Protein AF-A0A363NPS9-F1 (afdb_monomer)

Secondary structure (DSSP, 8-state):
-HHHHHHHHHHT--HHHHHHHTT--HHHHHHHHHHHHHHHS--SS------------PEEE-TTS-EEE-

Foldseek 3Di:
DLVLVVVCVVVVDDLVVSCVVVVHDSVVSVVVVVVNVCVVVPDPDDDDDDPPPPPPQDWDADPVGDIDTD

Organism: NCBI:txid2152717

Solvent-accessible surface area (backbone atoms only — not comparable to full-atom values): 4519 Å² total; per-residue (Å²): 102,67,68,56,54,52,48,44,64,73,65,71,55,54,73,66,60,48,23,64,77,70,73,42,56,65,69,61,53,50,53,46,54,54,53,50,48,51,68,73,50,70,61,101,63,81,83,84,74,76,76,74,82,62,76,71,68,47,74,48,78,47,99,88,70,54,73,47,78,88

Radius of gyration: 26.99 Å; Cα contacts (8 Å, |Δi|>4): 36; chains: 1; bounding box: 48×19×70 Å

Structure (mmCIF, N/CA/C/O backbone):
data_AF-A0A363NPS9-F1
#
_entry.id   AF-A0A363NPS9-F1
#
loop_
_atom_site.group_PDB
_atom_site.id
_atom_site.type_symbol
_atom_site.label_atom_id
_atom_site.label_alt_id
_atom_site.label_comp_id
_atom_site.label_asym_id
_atom_site.label_entity_id
_atom_site.label_seq_id
_atom_site.pdbx_PDB_ins_code
_atom_site.Cartn_x
_atom_site.Cartn_y
_atom_site.Cartn_z
_atom_site.occupancy
_atom_site.B_iso_or_equiv
_atom_site.auth_seq_id
_atom_site.auth_comp_id
_atom_site.auth_asym_id
_atom_site.auth_atom_id
_atom_site.pdbx_PDB_model_num
ATOM 1 N N . MET A 1 1 ? -11.644 5.397 4.108 1.00 71.00 1 MET A N 1
ATOM 2 C CA . MET A 1 1 ? -10.550 4.413 4.298 1.00 71.00 1 MET A CA 1
ATOM 3 C C . MET A 1 1 ? -9.177 5.032 4.092 1.00 71.00 1 MET A C 1
ATOM 5 O O . MET A 1 1 ? -8.503 5.249 5.084 1.00 71.00 1 MET A O 1
ATOM 9 N N . LEU A 1 2 ? -8.766 5.375 2.860 1.00 76.69 2 LEU A N 1
ATOM 10 C CA . LEU A 1 2 ? -7.422 5.929 2.597 1.00 76.69 2 LEU A CA 1
ATOM 11 C C . LEU A 1 2 ? -7.153 7.235 3.361 1.00 76.69 2 LEU A C 1
ATOM 13 O O . LEU A 1 2 ? -6.074 7.400 3.916 1.00 76.69 2 LEU A O 1
ATOM 17 N N . SER A 1 3 ? -8.167 8.100 3.491 1.00 83.69 3 SER A N 1
ATOM 18 C CA . SER A 1 3 ? -8.069 9.321 4.304 1.00 83.69 3 SER A CA 1
ATOM 19 C C . SER A 1 3 ? -7.768 9.046 5.782 1.00 83.69 3 SER A C 1
ATOM 21 O O . SER A 1 3 ? -7.058 9.830 6.393 1.00 83.69 3 SER A O 1
ATOM 23 N N . MET A 1 4 ? -8.253 7.933 6.349 1.00 86.94 4 MET A N 1
ATOM 24 C CA . MET A 1 4 ? -7.950 7.554 7.739 1.00 86.94 4 MET A CA 1
ATOM 25 C C . MET A 1 4 ? -6.543 6.965 7.877 1.00 86.94 4 MET A C 1
ATOM 27 O O . MET A 1 4 ? -5.908 7.126 8.907 1.00 86.94 4 MET A O 1
ATOM 31 N N . ILE A 1 5 ? -6.018 6.306 6.837 1.00 89.88 5 ILE A N 1
ATOM 32 C CA . ILE A 1 5 ? -4.619 5.856 6.834 1.00 89.88 5 ILE A CA 1
ATOM 33 C C . ILE A 1 5 ? -3.666 7.057 6.747 1.00 89.88 5 ILE A C 1
ATOM 35 O O . ILE A 1 5 ? -2.662 7.078 7.454 1.00 89.88 5 ILE A O 1
ATOM 39 N N . ALA A 1 6 ? -3.996 8.063 5.932 1.00 89.62 6 ALA A N 1
ATOM 40 C CA . ALA A 1 6 ? -3.233 9.308 5.846 1.00 89.62 6 ALA A CA 1
ATOM 41 C C . ALA A 1 6 ? -3.289 10.110 7.159 1.00 89.62 6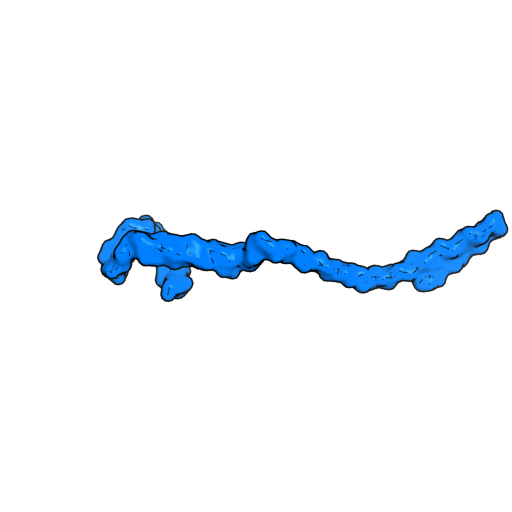 ALA A C 1
ATOM 43 O O . ALA A 1 6 ? -2.253 10.560 7.643 1.00 89.62 6 ALA A O 1
ATOM 44 N N . ASP A 1 7 ? -4.474 10.223 7.761 1.00 91.31 7 ASP A N 1
ATOM 45 C CA . ASP A 1 7 ? -4.681 10.850 9.070 1.00 91.31 7 ASP A CA 1
ATOM 46 C C . ASP A 1 7 ? -3.910 10.118 10.183 1.00 91.31 7 ASP A C 1
ATOM 48 O O . ASP A 1 7 ? -3.147 10.736 10.923 1.00 91.31 7 ASP A O 1
ATOM 52 N N . TRP A 1 8 ? -3.978 8.781 10.228 1.00 93.31 8 TRP A N 1
ATOM 53 C CA . TRP A 1 8 ? -3.153 7.971 11.127 1.00 93.31 8 TRP A CA 1
ATOM 54 C C . TRP A 1 8 ? -1.656 8.249 10.943 1.00 93.31 8 TRP A C 1
ATOM 56 O O . TRP A 1 8 ? -0.939 8.452 11.925 1.00 93.31 8 TRP A O 1
ATOM 66 N N . GLN A 1 9 ? -1.181 8.292 9.697 1.00 89.75 9 GLN A N 1
ATOM 67 C CA . GLN A 1 9 ? 0.225 8.530 9.383 1.00 89.75 9 GLN A CA 1
ATOM 68 C C . GLN A 1 9 ? 0.687 9.932 9.814 1.00 89.75 9 GLN A C 1
ATOM 70 O O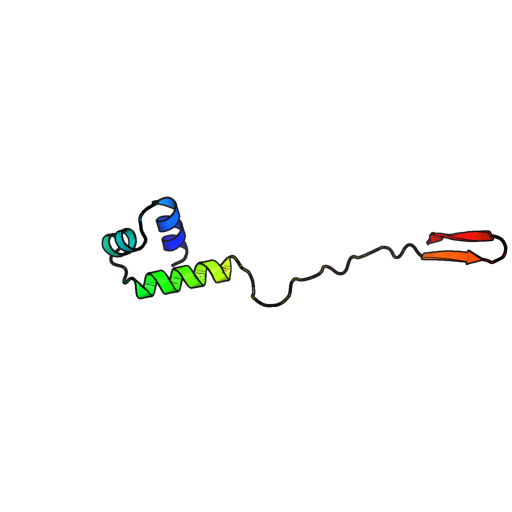 . GLN A 1 9 ? 1.811 10.072 10.290 1.00 89.75 9 GLN A O 1
ATOM 75 N N . GLN A 1 10 ? -0.177 10.946 9.707 1.00 91.62 10 GLN A N 1
ATOM 76 C CA . GLN A 1 10 ? 0.088 12.301 10.208 1.00 91.62 10 GLN A CA 1
ATOM 77 C C . GLN A 1 10 ? 0.009 12.388 11.735 1.00 91.62 10 GLN A C 1
ATOM 79 O O . GLN A 1 10 ? 0.780 13.120 12.349 1.00 91.62 10 GLN A O 1
ATOM 84 N N . SER A 1 11 ? -0.880 11.612 12.360 1.00 89.75 11 SER A N 1
ATOM 85 C CA . SER A 1 11 ? -1.052 11.598 13.815 1.00 89.75 11 SER A CA 1
ATOM 86 C C . SER A 1 11 ? 0.170 11.054 14.566 1.00 89.75 11 SER A C 1
ATOM 88 O O . SER A 1 11 ? 0.315 11.307 15.760 1.00 89.75 11 SER A O 1
ATOM 90 N N . GLY A 1 12 ? 1.019 10.256 13.901 1.00 90.56 12 GLY A N 1
ATOM 91 C CA . GLY A 1 12 ? 2.183 9.602 14.512 1.00 90.56 12 GLY A CA 1
ATOM 92 C C . GLY A 1 12 ? 1.834 8.553 15.579 1.00 90.56 12 GLY A C 1
ATOM 93 O O . GLY A 1 12 ? 2.723 8.026 16.249 1.00 90.56 12 GLY A O 1
ATOM 94 N N . LYS A 1 13 ? 0.547 8.236 15.760 1.00 90.75 13 LYS A N 1
ATOM 95 C CA . LYS A 1 13 ? 0.069 7.296 16.778 1.00 90.75 13 LYS A CA 1
ATOM 96 C C . LYS A 1 13 ? 0.403 5.859 16.392 1.00 90.75 13 LYS A C 1
ATOM 98 O O . LYS A 1 13 ? 0.502 5.501 15.218 1.00 90.75 13 LYS A O 1
ATOM 103 N N . SER A 1 14 ? 0.505 4.977 17.383 1.00 91.19 14 SER A N 1
ATOM 104 C CA . SER A 1 14 ? 0.550 3.542 17.097 1.00 91.19 14 SER A CA 1
ATOM 105 C C . SER A 1 14 ? -0.781 3.083 16.486 1.00 91.19 14 SER A C 1
ATOM 107 O O . SER A 1 14 ? -1.840 3.644 16.774 1.00 91.19 14 SER A O 1
ATOM 109 N N . LYS A 1 15 ? -0.743 2.041 15.646 1.00 90.44 15 LYS A N 1
ATOM 110 C CA . LYS A 1 15 ? -1.938 1.497 14.967 1.00 90.44 15 LYS A CA 1
ATOM 111 C C . LYS A 1 15 ? -3.059 1.167 15.960 1.00 90.44 15 LYS A C 1
ATOM 113 O O . LYS A 1 15 ? -4.214 1.505 15.727 1.00 90.44 15 LYS A O 1
ATOM 118 N N . LYS A 1 16 ? -2.692 0.562 17.094 1.00 90.50 16 LYS A N 1
ATOM 119 C CA . LYS A 1 16 ? -3.620 0.174 18.161 1.00 90.50 16 LYS A CA 1
ATOM 120 C C . LYS A 1 16 ? -4.253 1.384 18.848 1.00 90.50 16 LYS A C 1
ATOM 122 O O . LYS A 1 16 ? -5.467 1.416 19.008 1.00 90.50 16 LYS A O 1
ATOM 127 N N . ALA A 1 17 ? -3.452 2.391 19.206 1.00 92.69 17 ALA A N 1
ATOM 128 C CA . ALA A 1 17 ? -3.964 3.614 19.825 1.00 92.69 17 ALA A CA 1
ATOM 129 C C . ALA A 1 17 ? -4.939 4.348 18.893 1.00 92.69 17 ALA A C 1
ATOM 131 O O . ALA A 1 17 ? -6.010 4.763 19.322 1.00 92.69 17 ALA A O 1
ATOM 132 N N . TYR A 1 18 ? -4.612 4.418 17.601 1.00 94.31 18 TYR A N 1
ATOM 133 C CA . TYR A 1 18 ? -5.479 5.026 16.595 1.00 94.31 18 TYR A CA 1
ATOM 134 C C . TYR A 1 18 ? -6.810 4.284 16.420 1.00 94.31 18 TYR A C 1
ATOM 136 O O . TYR A 1 18 ? -7.857 4.922 16.335 1.00 94.31 18 TYR A O 1
ATOM 144 N N . CYS A 1 19 ? -6.777 2.946 16.401 1.00 92.50 19 CYS A N 1
ATOM 145 C CA . CYS A 1 19 ? -7.979 2.112 16.322 1.00 92.50 19 CYS A CA 1
ATOM 146 C C . CYS A 1 19 ? -8.904 2.328 17.526 1.00 92.50 19 CYS A C 1
ATOM 148 O O . CYS A 1 19 ? -10.108 2.482 17.344 1.00 92.50 19 CYS A O 1
ATOM 150 N N . ILE A 1 20 ? -8.341 2.391 18.737 1.00 93.06 20 ILE A N 1
ATOM 151 C CA . ILE A 1 20 ? -9.104 2.616 19.974 1.00 93.06 20 ILE A CA 1
ATOM 152 C C . ILE A 1 20 ? -9.752 4.006 19.972 1.00 93.06 20 ILE A C 1
ATOM 154 O O . ILE A 1 20 ? -10.939 4.122 20.252 1.00 93.06 20 ILE A O 1
ATOM 158 N N . GLU A 1 21 ? -8.997 5.048 19.623 1.00 92.75 21 GLU A N 1
ATOM 159 C CA . GLU A 1 21 ? -9.482 6.433 19.643 1.00 92.75 21 GLU A CA 1
ATOM 160 C C . GLU A 1 21 ? -10.581 6.696 18.605 1.00 92.75 21 GLU A C 1
ATOM 162 O O . GLU A 1 21 ? -11.544 7.403 18.885 1.00 92.75 21 GLU A O 1
ATOM 167 N N . ASN A 1 22 ? -10.464 6.088 17.422 1.00 89.56 22 ASN A N 1
ATOM 168 C CA . ASN A 1 22 ? -11.424 6.256 16.329 1.00 89.56 22 ASN A CA 1
ATOM 169 C C . ASN A 1 22 ? -12.538 5.194 16.326 1.00 89.56 22 ASN A C 1
ATOM 171 O O . ASN A 1 22 ? -13.357 5.173 15.408 1.00 89.56 22 ASN A O 1
ATOM 175 N N . GLY A 1 23 ? -12.562 4.283 17.307 1.00 91.44 23 GLY A N 1
ATOM 176 C CA . GLY A 1 23 ? -13.561 3.212 17.392 1.00 91.44 23 GLY A CA 1
ATOM 177 C C . GLY A 1 23 ? -13.520 2.218 16.224 1.00 91.44 23 GLY A C 1
ATOM 178 O O . GLY A 1 23 ? -14.544 1.638 15.867 1.00 91.44 23 GLY A O 1
ATOM 179 N N . ILE A 1 24 ? -12.353 2.023 15.601 1.00 91.31 24 ILE A N 1
ATOM 180 C CA . ILE A 1 24 ? -12.172 1.109 14.468 1.00 91.31 24 ILE A CA 1
ATOM 181 C C . ILE A 1 24 ? -11.649 -0.235 14.976 1.00 91.31 24 ILE A C 1
ATOM 183 O O . ILE A 1 24 ? -10.700 -0.303 15.750 1.00 91.31 24 ILE A O 1
ATOM 187 N N . THR A 1 25 ? -12.212 -1.336 14.481 1.00 90.88 25 THR A N 1
ATOM 188 C CA . THR A 1 25 ? -11.661 -2.677 14.728 1.00 90.88 25 THR A CA 1
ATOM 189 C C . THR A 1 25 ? -10.300 -2.842 14.049 1.00 90.88 25 THR A C 1
ATOM 191 O O . THR A 1 25 ? -10.166 -2.506 12.868 1.00 90.88 25 THR A O 1
ATOM 194 N N . GLU A 1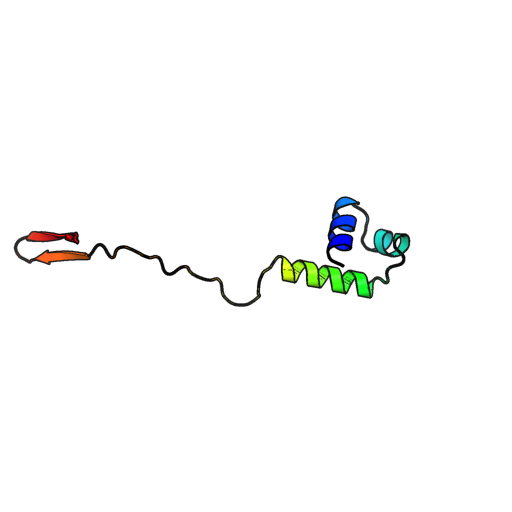 26 ? -9.331 -3.463 14.722 1.00 89.75 26 GLU A N 1
ATOM 195 C CA . GLU A 1 26 ? -7.984 -3.664 14.166 1.00 89.75 26 GLU A CA 1
ATOM 196 C C . GLU A 1 26 ? -8.006 -4.364 12.796 1.00 89.75 26 GLU A C 1
ATOM 198 O O . GLU A 1 26 ? -7.336 -3.913 11.871 1.00 89.75 26 GLU A O 1
ATOM 203 N N . ALA A 1 27 ? -8.834 -5.400 12.613 1.00 90.38 27 ALA A N 1
ATOM 204 C CA . ALA A 1 27 ? -8.952 -6.127 11.342 1.00 90.38 27 ALA A CA 1
ATOM 205 C C . ALA A 1 27 ? -9.310 -5.209 10.157 1.00 90.38 27 ALA A C 1
ATOM 207 O O . ALA A 1 27 ? -8.698 -5.281 9.091 1.00 90.38 27 ALA A O 1
ATOM 208 N N . THR A 1 28 ? -10.259 -4.298 10.370 1.00 90.56 28 THR A N 1
ATOM 209 C CA . THR A 1 28 ? -10.689 -3.311 9.374 1.00 90.56 28 THR A CA 1
ATOM 210 C C . THR A 1 28 ? -9.564 -2.329 9.045 1.00 90.56 28 THR A C 1
ATOM 212 O O . THR A 1 28 ? -9.305 -2.049 7.874 1.00 90.56 28 THR A O 1
ATOM 215 N N . 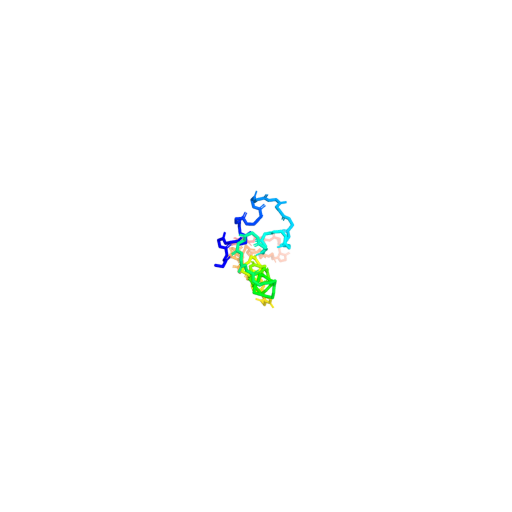PHE A 1 29 ? -8.834 -1.862 10.061 1.00 92.81 29 PHE A N 1
ATOM 216 C CA . PHE A 1 29 ? -7.677 -0.993 9.862 1.00 92.81 29 PHE A CA 1
ATOM 217 C C . PHE A 1 29 ? -6.558 -1.697 9.081 1.00 92.81 29 PHE A C 1
ATOM 219 O O . PHE A 1 29 ? -6.014 -1.128 8.134 1.00 92.81 29 PHE A O 1
ATOM 226 N N . TYR A 1 30 ? -6.231 -2.945 9.430 1.00 91.12 30 TYR A N 1
ATOM 227 C CA . TYR A 1 30 ? -5.220 -3.735 8.726 1.00 91.12 30 TYR A CA 1
ATOM 228 C C . TYR A 1 30 ? -5.605 -3.993 7.270 1.00 91.12 30 TYR A C 1
ATOM 230 O O . TYR A 1 30 ? -4.756 -3.860 6.391 1.00 91.12 30 TYR A O 1
ATOM 238 N N . TYR A 1 31 ? -6.878 -4.284 6.998 1.00 90.19 31 TYR A N 1
ATOM 239 C CA . TYR A 1 31 ? -7.383 -4.415 5.634 1.00 90.19 31 TYR A CA 1
ATOM 240 C C . TYR A 1 31 ? -7.151 -3.131 4.818 1.00 90.19 31 TYR A C 1
ATOM 242 O O . TYR A 1 31 ? -6.611 -3.181 3.712 1.00 90.19 31 TYR A O 1
ATOM 250 N N . TRP A 1 32 ? -7.480 -1.963 5.376 1.00 90.38 32 TRP A N 1
ATOM 251 C CA . TRP A 1 32 ? -7.262 -0.675 4.705 1.00 90.38 32 TRP A CA 1
ATOM 252 C C . TRP A 1 32 ? -5.784 -0.346 4.525 1.00 90.38 32 TRP A C 1
ATOM 254 O O . TRP A 1 32 ? -5.410 0.197 3.490 1.00 90.38 32 TRP A O 1
ATOM 264 N N . PHE A 1 33 ? -4.952 -0.693 5.506 1.00 88.69 33 PHE A N 1
ATOM 265 C CA . PHE A 1 33 ? -3.509 -0.484 5.466 1.00 88.69 33 PHE A CA 1
ATOM 266 C C . PHE A 1 33 ? -2.813 -1.362 4.417 1.00 88.69 33 PHE A C 1
ATOM 268 O O . PHE A 1 33 ? -1.896 -0.904 3.738 1.00 88.69 33 PHE A O 1
ATOM 275 N N . SER A 1 34 ? -3.239 -2.616 4.253 1.00 86.81 34 SER A N 1
ATOM 276 C CA . SER A 1 34 ? -2.752 -3.471 3.163 1.00 86.81 34 SER A CA 1
ATOM 277 C C . SER A 1 34 ? -3.172 -2.900 1.810 1.00 86.81 34 SER A C 1
ATOM 279 O O . SER A 1 34 ? -2.330 -2.679 0.942 1.00 86.81 34 SER A O 1
ATOM 281 N N . ARG A 1 35 ? -4.448 -2.524 1.677 1.00 83.44 35 ARG A N 1
ATOM 282 C CA . ARG A 1 35 ? -4.991 -1.967 0.436 1.00 83.44 35 ARG A CA 1
ATOM 283 C C . ARG A 1 35 ? -4.385 -0.612 0.066 1.00 83.44 35 ARG A C 1
ATOM 285 O O . ARG A 1 35 ? -4.227 -0.314 -1.116 1.00 83.44 35 ARG A O 1
ATOM 292 N N . SER A 1 36 ? -4.012 0.224 1.038 1.00 82.81 36 SER A N 1
ATOM 293 C CA . SER A 1 36 ? -3.343 1.503 0.763 1.00 82.81 36 SER A CA 1
ATOM 294 C C . SER A 1 36 ? -1.952 1.311 0.164 1.00 82.81 36 SER A C 1
ATOM 296 O O . SER A 1 36 ? -1.53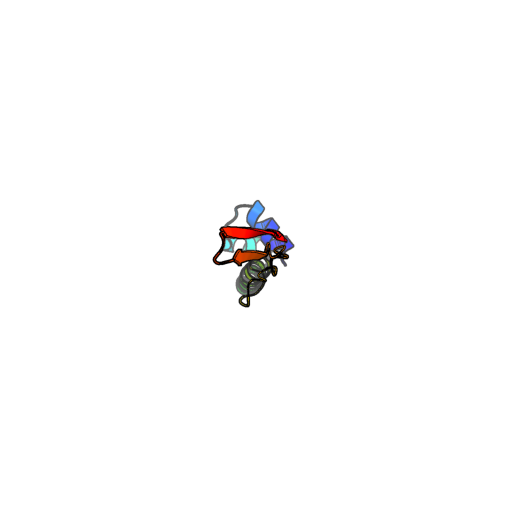6 2.111 -0.668 1.00 82.81 36 SER A O 1
ATOM 298 N N . LYS A 1 37 ? -1.244 0.235 0.536 1.00 75.00 37 LYS A N 1
ATOM 299 C CA . LYS A 1 37 ? 0.038 -0.119 -0.086 1.00 75.00 37 LYS A CA 1
ATOM 300 C C . LYS A 1 37 ? -0.149 -0.552 -1.534 1.00 75.00 37 LYS A C 1
ATOM 302 O O . LYS A 1 37 ? 0.567 -0.046 -2.384 1.00 75.00 37 LYS A O 1
ATOM 307 N N . GLU A 1 38 ? -1.156 -1.376 -1.816 1.00 67.62 38 GLU A N 1
ATOM 308 C CA . GLU A 1 38 ? -1.475 -1.836 -3.178 1.00 67.62 38 GLU A CA 1
ATOM 309 C C . GLU A 1 38 ? -1.846 -0.691 -4.135 1.00 67.62 38 GLU A C 1
ATOM 311 O O . GLU A 1 38 ? -1.610 -0.788 -5.332 1.00 67.62 38 GLU A O 1
ATOM 316 N N . ASN A 1 39 ? -2.399 0.416 -3.628 1.00 60.16 39 ASN A N 1
ATOM 317 C CA . ASN A 1 39 ? -2.700 1.593 -4.452 1.00 60.16 39 ASN A CA 1
ATOM 318 C C . ASN A 1 39 ? -1.469 2.484 -4.709 1.00 60.16 39 ASN A C 1
ATOM 320 O O . ASN A 1 39 ? -1.445 3.206 -5.702 1.00 60.16 39 ASN A O 1
ATOM 324 N N . HIS A 1 40 ? -0.448 2.442 -3.845 1.00 56.28 40 HIS A N 1
ATOM 325 C CA . HIS A 1 40 ? 0.828 3.139 -4.067 1.00 56.28 40 HIS A CA 1
ATOM 326 C C . HIS A 1 40 ? 1.824 2.303 -4.872 1.00 56.28 40 HIS A C 1
ATOM 328 O O . HIS A 1 40 ? 2.617 2.850 -5.634 1.00 56.28 40 HIS A O 1
ATOM 334 N N . THR A 1 41 ? 1.760 0.980 -4.749 1.00 50.75 41 THR A N 1
ATOM 335 C CA . THR A 1 41 ? 2.426 0.040 -5.645 1.00 50.75 41 THR A CA 1
ATOM 336 C C . THR A 1 41 ? 1.446 -0.325 -6.746 1.00 50.75 41 THR A C 1
ATO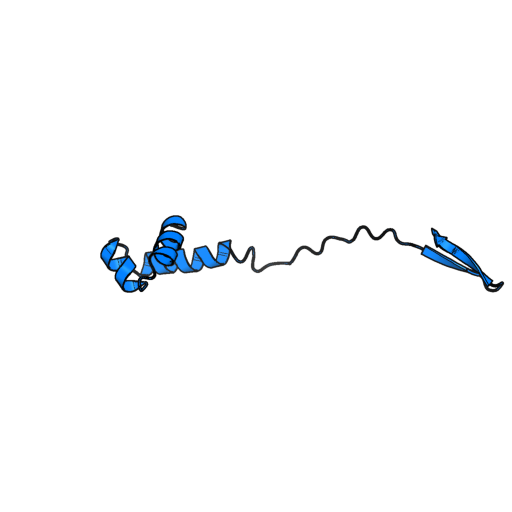M 338 O O . THR A 1 41 ? 0.838 -1.392 -6.701 1.00 50.75 41 THR A O 1
ATOM 341 N N . GLY A 1 42 ? 1.243 0.580 -7.705 1.00 49.78 42 GLY A N 1
ATOM 342 C CA . GLY A 1 42 ? 0.464 0.272 -8.898 1.00 49.78 42 GLY A CA 1
ATOM 343 C C . GLY A 1 42 ? 0.903 -1.074 -9.476 1.00 49.78 42 GLY A C 1
ATOM 344 O O . GLY A 1 42 ? 2.014 -1.184 -9.975 1.00 49.78 42 GLY A O 1
ATOM 345 N N . GLY A 1 43 ? 0.031 -2.076 -9.340 1.00 48.31 43 GLY A N 1
ATOM 346 C CA . GLY A 1 43 ? 0.063 -3.356 -10.039 1.00 48.31 43 GLY A CA 1
ATOM 347 C C . GLY A 1 43 ? 1.311 -4.210 -9.821 1.00 48.31 43 GLY A C 1
ATOM 348 O O . GLY A 1 43 ? 2.368 -3.961 -10.387 1.00 48.31 43 GLY A O 1
ATOM 349 N N . GLY A 1 44 ? 1.153 -5.352 -9.155 1.00 55.66 44 GLY A N 1
ATOM 350 C CA . GLY A 1 44 ? 2.087 -6.478 -9.272 1.00 55.66 44 GLY A CA 1
ATOM 351 C C . GLY A 1 44 ? 2.126 -7.117 -10.672 1.00 55.66 44 GLY A C 1
ATOM 352 O O . GLY A 1 44 ? 2.205 -8.335 -10.778 1.00 55.66 44 GLY A O 1
ATOM 353 N N . SER A 1 45 ? 2.034 -6.352 -11.761 1.00 68.56 45 SER A N 1
ATOM 354 C CA . SER A 1 45 ? 2.118 -6.898 -13.111 1.00 68.56 45 SER A CA 1
ATOM 355 C C . SER A 1 45 ? 2.559 -5.833 -14.108 1.00 68.56 45 SER A C 1
ATOM 357 O O . SER A 1 45 ? 1.839 -4.873 -14.353 1.00 68.56 45 SER A O 1
ATOM 359 N N . PHE A 1 46 ? 3.746 -6.070 -14.669 1.00 68.88 46 PHE A N 1
ATOM 360 C CA . PHE A 1 46 ? 4.387 -5.374 -15.786 1.00 68.88 46 PHE A CA 1
ATOM 361 C C . PHE A 1 46 ? 4.634 -3.866 -15.621 1.00 68.88 46 PHE A C 1
ATOM 363 O O . PHE A 1 46 ? 3.732 -3.040 -15.554 1.00 68.88 46 PHE A O 1
ATOM 370 N N . ILE A 1 47 ? 5.915 -3.501 -15.669 1.00 68.94 47 ILE A N 1
ATOM 371 C CA . ILE A 1 47 ? 6.348 -2.132 -15.943 1.00 68.94 47 ILE A CA 1
ATOM 372 C C . ILE A 1 47 ? 6.179 -1.838 -17.437 1.00 68.94 47 ILE A C 1
ATOM 374 O O . ILE A 1 47 ? 6.696 -2.567 -18.286 1.00 68.94 47 ILE A O 1
ATOM 378 N N . THR A 1 48 ? 5.470 -0.762 -17.772 1.00 69.25 48 THR A N 1
ATOM 379 C CA . THR A 1 48 ? 5.392 -0.269 -19.149 1.00 69.25 48 THR A CA 1
ATOM 380 C C . THR A 1 48 ? 6.765 0.252 -19.559 1.00 69.25 48 THR A C 1
ATOM 382 O O . THR A 1 48 ? 7.205 1.298 -19.085 1.00 69.25 48 THR A O 1
ATOM 385 N N . ILE A 1 49 ? 7.454 -0.471 -20.439 1.00 75.56 49 ILE A N 1
ATOM 386 C CA . ILE A 1 49 ? 8.610 0.078 -21.146 1.00 75.56 49 ILE A CA 1
ATOM 387 C C . ILE A 1 49 ? 8.042 0.912 -22.287 1.00 75.56 49 ILE A C 1
ATOM 389 O O . ILE A 1 49 ? 7.468 0.363 -23.231 1.00 75.56 49 ILE A O 1
ATOM 393 N N . ASP A 1 50 ? 8.165 2.236 -22.182 1.00 69.75 50 ASP A N 1
ATOM 394 C CA . ASP A 1 50 ? 7.862 3.115 -23.305 1.00 69.75 50 ASP A CA 1
ATOM 395 C C . ASP A 1 50 ? 8.756 2.676 -24.466 1.00 69.75 50 ASP A C 1
ATOM 397 O O . ASP A 1 50 ? 9.982 2.587 -24.329 1.00 69.75 50 ASP A O 1
ATOM 401 N N . LYS A 1 51 ? 8.139 2.283 -25.584 1.00 68.94 51 LYS A N 1
ATOM 402 C CA . LYS A 1 51 ? 8.880 1.877 -26.770 1.00 68.94 51 LYS A CA 1
ATOM 403 C C . LYS A 1 51 ? 9.570 3.138 -27.245 1.00 68.94 51 LYS A C 1
ATOM 405 O O . LYS A 1 51 ? 8.932 3.939 -27.925 1.00 68.94 51 LYS A O 1
ATOM 410 N N . ALA A 1 52 ? 10.832 3.319 -26.845 1.00 64.88 52 ALA A N 1
ATOM 411 C CA . ALA A 1 52 ? 11.625 4.464 -27.237 1.00 64.88 52 ALA A CA 1
ATOM 412 C C . ALA A 1 52 ? 11.378 4.666 -28.729 1.00 64.88 52 ALA A C 1
ATOM 414 O O . ALA A 1 52 ? 11.700 3.795 -29.544 1.00 64.88 52 ALA A O 1
ATOM 415 N N . ARG A 1 53 ? 10.747 5.790 -29.086 1.00 62.69 53 ARG A N 1
ATOM 416 C CA . ARG A 1 53 ? 10.763 6.317 -30.449 1.00 62.69 53 ARG A CA 1
ATOM 417 C C . ARG A 1 53 ? 12.206 6.743 -30.705 1.00 62.69 53 ARG A C 1
ATOM 419 O O . ARG A 1 53 ? 12.518 7.921 -30.834 1.00 62.69 53 ARG A O 1
ATOM 426 N N . GLY A 1 54 ? 13.113 5.772 -30.705 1.00 60.34 54 GLY A N 1
ATOM 427 C CA . GLY A 1 54 ? 14.412 5.935 -31.294 1.00 60.34 54 GLY A CA 1
ATOM 428 C C . GLY A 1 54 ? 14.113 6.270 -32.736 1.00 60.34 54 GLY A C 1
ATOM 429 O O . GLY A 1 54 ? 13.560 5.445 -33.463 1.00 60.34 54 GLY A O 1
ATOM 430 N N . LYS A 1 55 ? 14.437 7.497 -33.145 1.00 65.25 55 LYS A N 1
ATOM 431 C CA . LYS A 1 55 ? 14.905 7.672 -34.511 1.00 65.25 55 LYS A CA 1
ATOM 432 C C . LYS A 1 55 ? 15.995 6.622 -34.664 1.00 65.25 55 LYS A C 1
ATOM 434 O O . LYS A 1 55 ? 17.023 6.705 -33.996 1.00 65.25 55 LYS A O 1
ATOM 439 N N . SER A 1 56 ? 15.684 5.559 -35.389 1.00 67.50 56 SER A N 1
ATOM 440 C CA . SER A 1 56 ? 16.665 4.577 -35.801 1.00 67.50 56 SER A CA 1
ATOM 441 C C . SER A 1 56 ? 17.600 5.322 -36.738 1.00 67.50 56 SER A C 1
ATOM 443 O O . SER A 1 56 ? 17.309 5.400 -37.927 1.00 67.50 56 SER A O 1
ATOM 445 N N . ASP A 1 57 ? 18.634 5.950 -36.174 1.00 72.44 57 ASP A N 1
ATOM 446 C CA . ASP A 1 57 ? 19.717 6.530 -36.957 1.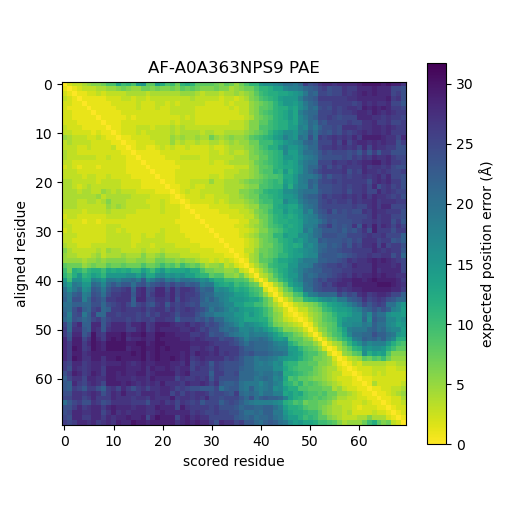00 72.44 57 ASP A CA 1
ATOM 447 C C . ASP A 1 57 ? 20.425 5.336 -37.593 1.00 72.44 57 ASP A C 1
ATOM 449 O O . ASP A 1 57 ? 21.098 4.554 -36.914 1.00 72.44 57 ASP A O 1
ATOM 453 N N . VAL A 1 58 ? 20.101 5.072 -38.857 1.00 81.81 58 VAL A N 1
ATOM 454 C CA . VAL A 1 58 ? 20.660 3.932 -39.582 1.00 81.81 58 VAL A CA 1
ATOM 455 C C . VAL A 1 58 ? 21.932 4.418 -40.251 1.00 81.81 58 VAL A C 1
ATOM 457 O O . VAL A 1 58 ? 21.880 5.289 -41.117 1.00 81.81 58 VAL A O 1
ATOM 460 N N . GLU A 1 59 ? 23.069 3.833 -39.872 1.00 86.19 59 GLU A N 1
ATOM 461 C CA . GLU A 1 59 ? 24.338 4.058 -40.557 1.00 86.19 59 GLU A CA 1
ATOM 462 C C . GLU A 1 59 ? 24.638 2.911 -41.534 1.00 86.19 59 GLU A C 1
ATOM 464 O O . GLU A 1 59 ? 24.772 1.754 -41.137 1.00 86.19 59 GLU A O 1
ATOM 469 N N . ILE A 1 60 ? 24.764 3.239 -42.821 1.00 87.75 60 ILE A N 1
ATOM 470 C CA . ILE A 1 60 ? 25.160 2.305 -43.883 1.00 87.75 60 ILE A CA 1
ATOM 471 C C . ILE A 1 60 ? 26.620 2.578 -44.248 1.00 87.75 60 ILE A C 1
ATOM 473 O O . ILE A 1 60 ? 26.957 3.712 -44.588 1.00 87.75 60 ILE A O 1
ATOM 477 N N . ILE A 1 61 ? 27.474 1.547 -44.212 1.00 90.31 61 ILE A N 1
ATOM 478 C CA . ILE A 1 61 ? 28.908 1.631 -44.537 1.00 90.31 61 ILE A CA 1
ATOM 479 C C . ILE A 1 61 ? 29.215 0.724 -45.734 1.00 90.31 61 ILE A C 1
ATOM 481 O O . ILE A 1 61 ? 29.024 -0.490 -45.662 1.00 90.31 61 ILE A O 1
ATOM 485 N N . TYR A 1 62 ? 29.716 1.302 -46.824 1.00 90.88 62 TYR A N 1
ATOM 486 C CA . TYR A 1 62 ? 30.132 0.560 -48.016 1.00 90.88 62 TYR A CA 1
ATOM 487 C C . TYR A 1 62 ? 31.614 0.138 -47.946 1.00 90.88 62 TYR A C 1
ATOM 489 O O . TYR A 1 62 ? 32.417 0.823 -47.307 1.00 90.88 62 TYR A O 1
ATOM 497 N N . PRO A 1 63 ? 32.032 -0.927 -48.665 1.00 91.12 63 P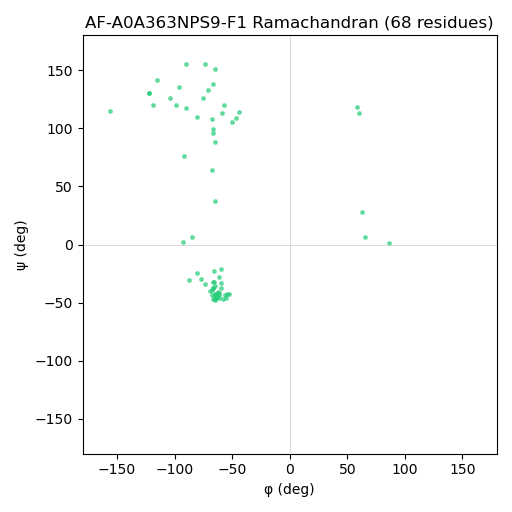RO A N 1
ATOM 498 C CA . PRO A 1 63 ? 33.431 -1.382 -48.705 1.00 91.12 63 PRO A CA 1
ATOM 499 C C . PRO A 1 63 ? 34.429 -0.344 -49.238 1.00 91.12 63 PRO A C 1
ATOM 501 O O . PRO A 1 63 ? 35.622 -0.432 -48.968 1.00 91.12 63 PRO A O 1
ATOM 504 N N . ASN A 1 64 ? 33.946 0.646 -49.990 1.00 90.19 64 ASN A N 1
ATOM 505 C CA . ASN A 1 64 ? 34.732 1.777 -50.486 1.00 90.19 64 ASN A CA 1
ATOM 506 C C . ASN A 1 64 ? 34.840 2.935 -49.470 1.00 90.19 64 ASN A C 1
ATOM 508 O O . ASN A 1 64 ? 35.350 3.998 -49.812 1.00 90.19 64 ASN A O 1
ATOM 512 N N . GLY A 1 65 ? 34.346 2.754 -48.240 1.00 86.06 65 GLY A N 1
ATOM 513 C CA . GLY A 1 65 ? 34.443 3.726 -47.151 1.00 86.06 65 GLY A CA 1
ATOM 514 C C . GLY A 1 65 ? 33.337 4.785 -47.118 1.00 86.06 65 GLY A C 1
ATOM 515 O O . GLY A 1 65 ? 33.351 5.640 -46.233 1.00 86.06 65 GLY A O 1
ATOM 516 N N . VAL A 1 66 ? 32.366 4.745 -48.036 1.00 91.81 66 VAL A N 1
ATOM 517 C CA . VAL A 1 66 ? 31.228 5.679 -48.027 1.00 91.81 66 VAL A CA 1
ATOM 518 C C . VAL A 1 66 ? 30.286 5.354 -46.864 1.00 91.81 66 VAL A C 1
ATOM 520 O O . VAL A 1 66 ? 29.917 4.195 -46.670 1.00 91.81 66 VAL A O 1
ATOM 523 N N . ARG A 1 67 ? 29.882 6.384 -46.107 1.00 90.81 67 ARG A N 1
ATOM 524 C CA . ARG A 1 67 ? 28.995 6.284 -44.936 1.00 90.81 67 ARG A CA 1
ATOM 525 C C . ARG A 1 67 ? 27.756 7.153 -45.127 1.00 90.81 67 ARG A C 1
ATOM 527 O O . ARG A 1 67 ? 27.887 8.328 -45.459 1.00 90.81 67 ARG A O 1
ATOM 534 N N . ILE A 1 68 ? 26.573 6.591 -44.899 1.00 86.38 68 ILE A N 1
ATOM 535 C CA . ILE A 1 68 ? 25.287 7.297 -44.999 1.00 86.38 68 ILE A CA 1
ATOM 536 C C . ILE A 1 68 ? 24.575 7.189 -43.655 1.00 86.38 68 ILE A C 1
ATOM 538 O O . ILE A 1 68 ? 24.463 6.085 -43.134 1.00 86.38 68 ILE A O 1
ATOM 542 N N . LYS A 1 69 ? 24.092 8.317 -43.125 1.00 83.81 69 LYS A N 1
ATOM 543 C CA . LYS A 1 69 ? 23.264 8.395 -41.911 1.00 83.81 69 LYS A CA 1
ATOM 544 C C . LYS A 1 69 ? 21.872 8.911 -42.271 1.00 83.81 69 LYS A C 1
ATOM 546 O O . LYS A 1 69 ? 21.764 9.780 -43.139 1.00 83.81 69 LYS A O 1
ATOM 551 N N . THR A 1 70 ? 20.832 8.373 -41.641 1.00 66.12 70 THR A N 1
ATOM 552 C CA . THR A 1 70 ? 19.4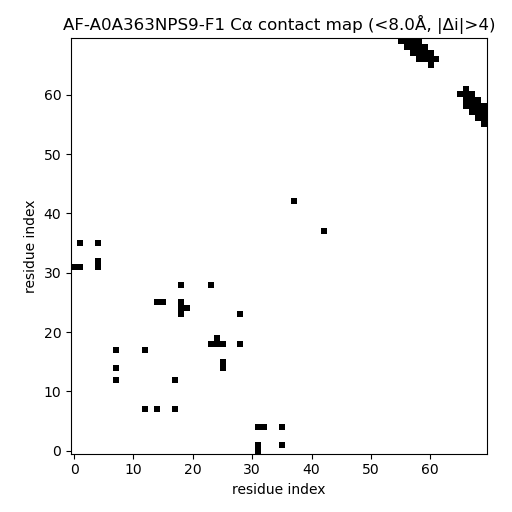15 8.705 -41.887 1.00 66.12 70 THR A CA 1
ATOM 553 C C . THR A 1 70 ? 18.701 9.001 -40.586 1.00 66.12 70 THR A C 1
ATOM 555 O O . THR A 1 70 ? 18.933 8.224 -39.641 1.00 66.12 70 THR A O 1
#

Sequence (70 aa):
MLSMIADWQQSGKSKKAYCIENGITEATFYYWFSRSKENHTGGGSFITIDKARGKSDVEIIYPNGVRIKT

Mean predicted aligned error: 14.36 Å

pLDDT: mean 81.17, std 12.77, range [48.31, 94.31]

Nearest PDB structures (foldseek):
  7bhy-assembly1_B  TM=6.169E-01  e=5.558E-01  Bacillus subtilis subsp. subtilis str. 168
  2efo-assembly1_A  TM=6.185E-01  e=8.936E-01  Sulfurisphaera tokodaii str. 7
  3c57-assembly1_A  TM=7.025E-01  e=2.472E+00  Mycobacterium tuberculosis
  2w25-assembly1_B  TM=5.804E-01  e=1.885E+00  Mycobacterium tuberculosis H37Rv
  5k36-assembly1_J  TM=2.585E-01  e=4.254E+00  Saccharomyces cerevisiae S288C